Protein AF-A0A7X8QVP8-F1 (afdb_monomer_lite)

Structure (mmCIF, N/CA/C/O backbone):
data_AF-A0A7X8QVP8-F1
#
_entry.id   AF-A0A7X8QVP8-F1
#
loop_
_atom_site.group_PDB
_atom_site.id
_atom_site.type_symbol
_atom_site.label_atom_id
_atom_site.label_alt_id
_atom_site.label_comp_id
_atom_site.label_asym_id
_atom_site.label_entity_id
_atom_site.label_seq_id
_atom_site.pdbx_PDB_ins_code
_atom_site.Cartn_x
_atom_site.Cartn_y
_atom_site.Cartn_z
_atom_site.occupancy
_atom_site.B_iso_or_equiv
_atom_site.auth_seq_id
_atom_site.auth_comp_id
_atom_site.auth_asym_id
_atom_site.auth_atom_id
_atom_site.pdbx_PDB_model_num
ATOM 1 N N . MET A 1 1 ? 16.154 12.594 -20.409 1.00 43.22 1 MET A N 1
ATOM 2 C CA . MET A 1 1 ? 16.401 11.928 -19.114 1.00 43.22 1 MET A CA 1
ATOM 3 C C . MET A 1 1 ? 16.314 12.914 -17.964 1.00 43.22 1 MET A C 1
ATOM 5 O O . MET A 1 1 ? 15.344 12.802 -17.241 1.00 43.22 1 MET A O 1
ATOM 9 N N . ALA A 1 2 ? 17.183 13.930 -17.850 1.00 37.94 2 ALA A N 1
ATOM 10 C CA . ALA A 1 2 ? 17.080 14.938 -16.776 1.00 37.94 2 ALA A CA 1
ATOM 11 C C . ALA A 1 2 ? 15.699 15.628 -16.692 1.00 37.94 2 ALA A C 1
ATOM 13 O O . ALA A 1 2 ? 15.109 15.696 -15.626 1.00 37.94 2 ALA A O 1
ATOM 14 N N . LYS A 1 3 ? 15.130 16.010 -17.842 1.00 34.72 3 LYS A N 1
ATOM 15 C CA . LYS A 1 3 ? 13.800 16.638 -17.931 1.00 34.72 3 LYS A CA 1
ATOM 16 C C . LYS A 1 3 ? 12.626 15.723 -17.537 1.00 34.72 3 LYS A C 1
ATOM 18 O O . LYS A 1 3 ? 11.614 16.199 -17.057 1.00 34.72 3 LYS A O 1
ATOM 23 N N . VAL A 1 4 ? 12.787 14.410 -17.727 1.00 43.12 4 VAL A N 1
ATOM 24 C CA . VAL A 1 4 ? 11.786 13.396 -17.342 1.00 43.12 4 VAL A CA 1
ATOM 25 C C . VAL A 1 4 ? 11.868 13.133 -15.840 1.00 43.12 4 VAL A C 1
ATOM 27 O O . VAL A 1 4 ? 10.843 13.007 -15.193 1.00 43.12 4 VAL A O 1
ATOM 30 N N . LEU A 1 5 ? 13.078 13.103 -15.273 1.00 41.97 5 LEU A N 1
ATOM 31 C CA . LEU A 1 5 ? 13.276 13.020 -13.823 1.00 41.97 5 LEU A CA 1
ATOM 32 C C . LEU A 1 5 ? 12.736 14.276 -13.109 1.00 41.97 5 LEU A C 1
ATOM 34 O O . LEU A 1 5 ? 12.158 14.151 -12.036 1.00 41.97 5 LEU A O 1
ATOM 38 N N . GLU A 1 6 ? 12.838 15.462 -13.725 1.00 39.78 6 GLU A N 1
ATOM 39 C CA . GLU A 1 6 ? 12.154 16.686 -13.267 1.00 39.78 6 GLU A CA 1
ATOM 40 C C . GLU A 1 6 ? 10.623 16.598 -13.399 1.00 39.78 6 GLU A C 1
ATOM 42 O O . GLU A 1 6 ? 9.914 17.028 -12.496 1.00 39.78 6 GLU A O 1
ATOM 47 N N . GLU A 1 7 ? 10.082 16.019 -14.475 1.00 41.28 7 GLU A N 1
ATOM 48 C CA . GLU A 1 7 ? 8.630 15.819 -14.642 1.00 41.28 7 GLU A CA 1
ATOM 49 C C . GLU A 1 7 ? 8.061 14.766 -13.665 1.00 41.28 7 GLU A C 1
ATOM 51 O O . GLU A 1 7 ? 6.983 14.973 -13.109 1.00 41.28 7 GLU A O 1
ATOM 56 N N . MET A 1 8 ? 8.810 13.697 -13.369 1.00 42.06 8 MET A N 1
ATOM 57 C CA . MET A 1 8 ? 8.478 12.701 -12.337 1.00 42.06 8 MET A CA 1
ATOM 58 C C . MET A 1 8 ? 8.554 13.307 -10.927 1.00 42.06 8 MET A C 1
ATOM 60 O O . MET A 1 8 ? 7.662 13.084 -10.112 1.00 42.06 8 MET A O 1
ATOM 64 N N . SER A 1 9 ? 9.569 14.141 -10.661 1.00 38.88 9 SER A N 1
ATOM 65 C CA . SER A 1 9 ? 9.663 14.960 -9.445 1.00 38.88 9 SER A CA 1
ATOM 66 C C . SER A 1 9 ? 8.488 15.929 -9.323 1.00 38.88 9 SER A C 1
ATOM 68 O O . SER A 1 9 ? 7.993 16.151 -8.224 1.00 38.88 9 SER A O 1
ATOM 70 N N . ASN A 1 10 ? 8.014 16.506 -10.427 1.00 35.00 10 ASN A N 1
ATOM 71 C CA . ASN A 1 10 ? 6.897 17.441 -10.383 1.00 35.00 10 ASN A CA 1
ATOM 72 C C . ASN A 1 10 ? 5.578 16.748 -10.037 1.00 35.00 10 ASN A C 1
ATOM 74 O O . ASN A 1 10 ? 4.792 17.370 -9.346 1.00 35.00 10 ASN A O 1
ATOM 78 N N . TYR A 1 11 ? 5.357 15.477 -10.398 1.00 39.34 11 TYR A N 1
ATOM 79 C CA . TYR A 1 11 ? 4.169 14.727 -9.952 1.00 39.34 11 TYR A CA 1
ATOM 80 C C . TYR A 1 11 ? 4.248 14.296 -8.479 1.00 39.34 11 TYR A C 1
ATOM 82 O O . TYR A 1 11 ? 3.241 14.344 -7.777 1.00 39.34 11 TYR A O 1
ATOM 90 N N . ILE A 1 12 ? 5.457 13.969 -7.997 1.00 41.53 12 ILE A N 1
ATOM 91 C CA . ILE A 1 12 ? 5.750 13.749 -6.566 1.00 41.53 12 ILE A CA 1
ATOM 92 C C . ILE A 1 12 ? 5.420 15.007 -5.743 1.00 41.53 12 ILE A C 1
ATOM 94 O O . ILE A 1 12 ? 5.015 14.898 -4.589 1.00 41.53 12 ILE A O 1
ATOM 98 N N . TYR A 1 13 ? 5.532 16.198 -6.343 1.00 34.53 13 TYR A N 1
ATOM 99 C CA . TYR A 1 13 ? 5.224 17.468 -5.690 1.00 34.53 13 TYR A CA 1
ATOM 100 C C . TYR A 1 13 ? 3.833 18.038 -6.007 1.00 34.53 13 TYR A C 1
ATOM 102 O O . TYR A 1 13 ? 3.266 18.658 -5.127 1.00 34.53 13 TYR A O 1
ATOM 110 N N . THR A 1 14 ? 3.201 17.841 -7.168 1.00 30.70 14 THR A N 1
ATOM 111 C CA . THR A 1 14 ? 1.936 18.546 -7.485 1.00 30.70 14 THR A CA 1
ATOM 112 C C . THR A 1 14 ? 0.700 18.032 -6.746 1.00 30.70 14 THR A C 1
ATOM 114 O O . THR A 1 14 ? -0.240 18.807 -6.572 1.00 30.70 14 THR A O 1
ATOM 117 N N . GLU A 1 15 ? 0.689 16.792 -6.245 1.00 36.06 15 GLU A N 1
ATOM 118 C CA . GLU A 1 15 ? -0.340 16.365 -5.274 1.00 36.06 15 GLU A CA 1
ATOM 119 C C . GLU A 1 15 ? 0.001 16.774 -3.831 1.00 36.06 15 GLU A C 1
ATOM 121 O O . GLU A 1 15 ? -0.891 16.919 -2.999 1.00 36.06 15 GLU A O 1
ATOM 126 N N . VAL A 1 16 ? 1.275 17.055 -3.539 1.00 41.56 16 VAL A N 1
ATOM 127 C CA . VAL A 1 16 ? 1.751 17.469 -2.207 1.00 41.56 16 VAL A CA 1
ATOM 128 C C . VAL A 1 16 ? 1.741 19.003 -2.033 1.00 41.56 16 VAL A C 1
ATOM 130 O O . VAL A 1 16 ? 1.593 19.503 -0.916 1.00 41.56 16 VAL A O 1
ATOM 133 N N . ASP A 1 17 ? 1.832 19.764 -3.128 1.00 32.22 17 ASP A N 1
ATOM 134 C CA . ASP A 1 17 ? 2.046 21.220 -3.160 1.00 32.22 17 ASP A CA 1
ATOM 135 C C . ASP A 1 17 ? 0.767 22.024 -3.471 1.00 32.22 17 ASP A C 1
ATOM 137 O O . ASP A 1 17 ? 0.730 23.240 -3.303 1.00 32.22 17 ASP A O 1
ATOM 141 N N . ASN A 1 18 ? -0.354 21.355 -3.775 1.00 29.52 18 ASN A N 1
ATOM 142 C CA . ASN A 1 18 ? -1.688 21.952 -3.628 1.00 29.52 18 ASN A CA 1
ATOM 143 C C . ASN A 1 18 ? -2.217 21.736 -2.197 1.00 29.52 18 ASN A C 1
ATOM 145 O O . ASN A 1 18 ? -3.269 21.146 -1.970 1.00 29.52 18 ASN A O 1
ATOM 149 N N . GLY A 1 19 ? -1.461 22.253 -1.223 1.00 30.80 19 GLY A N 1
ATOM 150 C CA . GLY A 1 19 ? -1.895 22.437 0.161 1.00 30.80 19 GLY A CA 1
ATOM 151 C C . GLY A 1 19 ? -1.768 21.213 1.063 1.00 30.80 19 GLY A C 1
ATOM 152 O O . GLY A 1 19 ? -2.784 20.688 1.493 1.00 30.80 19 GLY A O 1
ATOM 153 N N . SER A 1 20 ? -0.540 20.807 1.409 1.00 35.88 20 SER A N 1
ATOM 154 C CA . SER A 1 20 ? -0.203 20.018 2.611 1.00 35.88 20 SER A CA 1
ATOM 155 C C . SER A 1 20 ? -1.259 18.988 3.051 1.00 35.88 20 SER A C 1
ATOM 157 O O . SER A 1 20 ? -1.664 18.975 4.220 1.00 35.88 20 SER A O 1
ATOM 159 N N . GLN A 1 21 ? -1.740 18.130 2.150 1.00 43.19 21 GLN A N 1
ATOM 160 C CA . GLN A 1 21 ? -2.554 16.996 2.572 1.00 43.19 21 GLN A CA 1
ATOM 161 C C . GLN A 1 21 ? -1.614 15.951 3.157 1.00 43.19 21 GLN A C 1
ATOM 163 O O . GLN A 1 21 ? -1.193 14.994 2.517 1.00 43.19 21 GLN A O 1
ATOM 168 N N . THR A 1 22 ? -1.231 16.177 4.410 1.00 62.03 22 THR A N 1
ATOM 169 C CA . THR A 1 22 ? -0.631 15.144 5.236 1.00 62.03 22 THR A CA 1
ATOM 170 C C . THR A 1 22 ? -1.616 13.984 5.296 1.00 62.03 22 THR A C 1
ATOM 172 O O . THR A 1 22 ? -2.757 14.146 5.739 1.00 62.03 22 THR A O 1
ATOM 175 N N . ILE A 1 23 ? -1.183 12.811 4.825 1.00 82.00 23 ILE A N 1
ATOM 176 C CA . ILE A 1 23 ? -1.966 11.579 4.942 1.00 82.00 23 ILE A CA 1
ATOM 177 C C . ILE A 1 23 ? -2.334 11.430 6.418 1.00 82.00 23 ILE A C 1
ATOM 179 O O . ILE A 1 23 ? -1.469 11.353 7.295 1.00 82.00 23 ILE A O 1
ATOM 183 N N . SER A 1 24 ? -3.631 11.476 6.708 1.00 87.12 24 SER A N 1
ATOM 184 C CA . SER A 1 24 ? -4.111 11.431 8.085 1.00 87.12 24 SER A CA 1
ATOM 185 C C . SER A 1 24 ? -3.920 10.030 8.652 1.00 87.12 24 SER A C 1
ATOM 187 O O . SER A 1 24 ? -4.159 9.034 7.971 1.00 87.12 24 SER A O 1
ATOM 189 N N . CYS A 1 25 ? -3.483 9.953 9.908 1.00 92.19 25 CYS A N 1
ATOM 190 C CA . CYS A 1 25 ? -3.327 8.691 10.615 1.00 92.19 25 CYS A CA 1
ATOM 191 C C . CYS A 1 25 ? -4.682 7.953 10.651 1.00 92.19 25 CYS A C 1
ATOM 193 O O . CYS A 1 25 ? -5.664 8.550 11.111 1.00 92.19 25 CYS A O 1
ATOM 195 N N . PRO A 1 26 ? -4.757 6.691 10.183 1.00 94.81 26 PRO A N 1
ATOM 196 C CA . PRO A 1 26 ? -5.995 5.923 10.149 1.00 94.81 26 PRO A CA 1
ATOM 197 C C . PRO A 1 26 ? -6.697 5.860 11.503 1.00 94.81 26 PRO A C 1
ATOM 199 O O . PRO A 1 26 ? -6.082 5.567 12.531 1.00 94.81 26 PRO A O 1
ATOM 202 N N . ARG A 1 27 ? -8.008 6.099 11.497 1.00 95.12 27 ARG A N 1
ATOM 203 C CA . ARG A 1 27 ? -8.870 6.011 12.683 1.00 95.12 27 ARG A CA 1
ATOM 204 C C . ARG A 1 27 ? -9.870 4.867 12.607 1.00 95.12 27 ARG A C 1
ATOM 206 O O . ARG A 1 27 ? -10.343 4.410 13.646 1.00 95.12 27 ARG A O 1
ATOM 213 N N . TYR A 1 28 ? -10.149 4.404 11.393 1.00 93.50 28 TYR A N 1
ATOM 214 C CA . TYR A 1 28 ? -10.989 3.255 11.078 1.00 93.50 28 TYR A CA 1
ATOM 215 C C . TYR A 1 28 ? -10.239 2.285 10.162 1.00 93.50 28 TYR A C 1
ATOM 217 O O . TYR A 1 28 ? -9.290 2.660 9.474 1.00 93.50 28 TYR A O 1
ATOM 225 N N . MET A 1 29 ? -10.717 1.045 10.074 1.00 95.00 29 MET A N 1
ATOM 226 C CA . MET A 1 29 ? -10.226 0.089 9.075 1.00 95.00 29 MET A CA 1
ATOM 227 C C . MET A 1 29 ? -10.441 0.587 7.637 1.00 95.00 29 MET A C 1
ATOM 229 O O . MET A 1 29 ? -9.589 0.358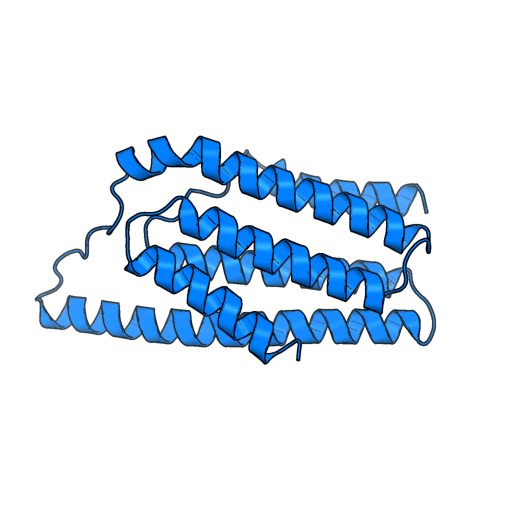 6.784 1.00 95.00 29 MET A O 1
ATOM 233 N N . ASN A 1 30 ? -11.527 1.314 7.361 1.00 93.75 30 ASN A N 1
ATOM 234 C CA . ASN A 1 30 ? -11.768 1.889 6.036 1.00 93.75 30 ASN A CA 1
ATOM 235 C C . ASN A 1 30 ? -10.695 2.915 5.640 1.00 93.75 30 ASN A C 1
ATOM 237 O O . ASN A 1 30 ? -10.300 2.931 4.480 1.00 93.75 30 ASN A O 1
ATOM 241 N N . ASP A 1 31 ? -10.161 3.699 6.586 1.00 94.38 31 ASP A N 1
ATOM 242 C CA . ASP A 1 31 ? -9.048 4.622 6.309 1.00 94.38 31 ASP A CA 1
ATOM 243 C C . ASP A 1 31 ? -7.788 3.855 5.885 1.00 94.38 31 ASP A C 1
ATOM 245 O O . ASP A 1 31 ? -7.058 4.289 4.996 1.00 94.38 31 ASP A O 1
ATOM 249 N N . VAL A 1 32 ? -7.550 2.681 6.486 1.00 97.12 32 VAL A N 1
ATOM 250 C CA . VAL A 1 32 ? -6.453 1.786 6.087 1.00 97.12 32 VAL A CA 1
ATOM 251 C C . VAL A 1 32 ? -6.659 1.292 4.657 1.00 97.12 32 VAL A C 1
ATOM 253 O O . VAL A 1 32 ? -5.713 1.273 3.874 1.00 97.12 32 VAL A O 1
ATOM 256 N N . TYR A 1 33 ? -7.884 0.919 4.284 1.00 97.19 33 TYR A N 1
ATOM 257 C CA . TYR A 1 33 ? -8.179 0.497 2.914 1.00 97.19 33 TYR A CA 1
ATOM 258 C C . TYR A 1 33 ? -8.040 1.629 1.902 1.00 97.19 33 TYR A C 1
ATOM 260 O O . TYR A 1 33 ? -7.482 1.389 0.835 1.00 97.19 33 TYR A O 1
ATOM 268 N N . THR A 1 34 ? -8.477 2.843 2.238 1.00 94.31 34 THR A N 1
ATOM 269 C CA . THR A 1 34 ? -8.266 4.032 1.402 1.00 94.31 34 THR A CA 1
ATOM 270 C C . THR A 1 34 ? -6.775 4.277 1.181 1.00 94.31 34 THR A C 1
ATOM 272 O O . THR A 1 34 ? -6.341 4.317 0.037 1.00 94.31 34 THR A O 1
ATOM 275 N N . LEU A 1 35 ? -5.965 4.263 2.248 1.00 95.06 35 LEU A N 1
ATOM 276 C CA . LEU A 1 35 ? -4.502 4.336 2.141 1.00 95.06 35 LEU A CA 1
ATOM 277 C C . LEU A 1 35 ? -3.931 3.242 1.222 1.00 95.06 35 LEU A C 1
ATOM 279 O O . LEU A 1 35 ? -3.026 3.491 0.428 1.00 95.06 35 LEU A O 1
ATOM 283 N N . GLY A 1 36 ? -4.442 2.014 1.334 1.00 95.75 36 GLY A N 1
ATOM 284 C CA . GLY A 1 36 ? -4.040 0.900 0.480 1.00 95.75 36 GLY A CA 1
ATOM 285 C C . GLY A 1 36 ? -4.351 1.136 -1.000 1.00 95.75 36 GLY A C 1
ATOM 286 O O . GLY A 1 36 ? -3.482 0.889 -1.839 1.00 95.75 36 GLY A O 1
ATOM 287 N N . ILE A 1 37 ? -5.559 1.621 -1.304 1.00 94.75 37 ILE A N 1
ATOM 288 C CA . ILE A 1 37 ? -6.041 1.951 -2.656 1.00 94.75 37 ILE A CA 1
ATOM 289 C C . ILE A 1 37 ? -5.197 3.065 -3.271 1.00 94.75 37 ILE A C 1
ATOM 291 O O . ILE A 1 37 ? -4.677 2.877 -4.372 1.00 94.75 37 ILE A O 1
ATOM 295 N N . ASP A 1 38 ? -5.021 4.172 -2.550 1.00 92.69 38 ASP A N 1
ATOM 296 C CA . ASP A 1 38 ? -4.254 5.334 -3.008 1.00 92.69 38 ASP A CA 1
ATOM 297 C C . ASP A 1 38 ? -2.809 4.930 -3.315 1.00 92.69 38 ASP A C 1
ATOM 299 O O . ASP A 1 38 ? -2.248 5.289 -4.350 1.00 92.69 38 ASP A O 1
ATOM 303 N N . LEU A 1 39 ? -2.228 4.078 -2.465 1.00 94.06 39 LEU A N 1
ATOM 304 C CA . LEU A 1 39 ? -0.882 3.575 -2.689 1.00 94.06 39 LEU A CA 1
ATOM 305 C C . LEU A 1 39 ? -0.778 2.677 -3.931 1.00 94.06 39 LEU A C 1
ATOM 307 O O . LEU A 1 39 ? 0.195 2.792 -4.674 1.00 94.06 39 LEU A O 1
ATOM 311 N N . GLN A 1 40 ? -1.749 1.789 -4.179 1.00 94.75 40 GLN A N 1
ATOM 312 C CA . GLN A 1 40 ? -1.711 0.946 -5.383 1.00 94.75 40 GLN A CA 1
ATOM 313 C C . GLN A 1 40 ? -1.848 1.792 -6.651 1.00 94.75 40 GLN A C 1
ATOM 315 O O . GLN A 1 40 ? -1.176 1.520 -7.643 1.00 94.75 40 GLN A O 1
ATOM 320 N N . TYR A 1 41 ? -2.694 2.826 -6.613 1.00 92.00 41 TYR A N 1
ATOM 321 C CA . TYR A 1 41 ? -2.798 3.799 -7.698 1.00 92.00 41 TYR A CA 1
ATOM 322 C C . TYR A 1 41 ? -1.451 4.454 -7.982 1.00 92.00 41 TYR A C 1
ATOM 324 O O . TYR A 1 41 ? -0.967 4.397 -9.109 1.00 92.00 41 TYR A O 1
ATOM 332 N N . TYR A 1 42 ? -0.814 4.990 -6.944 1.00 90.94 42 TYR A N 1
ATOM 333 C CA . TYR A 1 42 ? 0.466 5.673 -7.061 1.00 90.94 42 TYR A CA 1
ATOM 334 C C . TYR A 1 42 ? 1.579 4.770 -7.622 1.00 90.94 42 TYR A C 1
ATOM 336 O O . TYR A 1 42 ? 2.292 5.155 -8.551 1.00 90.94 42 TYR A O 1
ATOM 344 N N . ILE A 1 43 ? 1.707 3.535 -7.123 1.00 94.62 43 ILE A N 1
ATOM 345 C CA . ILE A 1 43 ? 2.681 2.563 -7.649 1.00 94.62 43 ILE A CA 1
ATOM 346 C C . ILE A 1 43 ? 2.338 2.177 -9.101 1.00 94.62 43 ILE A C 1
ATOM 348 O O . ILE A 1 43 ? 3.233 2.045 -9.941 1.00 94.62 43 ILE A O 1
ATOM 352 N N . GLY A 1 44 ? 1.053 2.007 -9.417 1.00 94.69 44 GLY A N 1
ATOM 353 C CA . GLY A 1 44 ? 0.581 1.734 -10.773 1.00 94.69 44 GLY A CA 1
ATOM 354 C C . GLY A 1 44 ? 0.976 2.835 -11.758 1.00 94.69 44 GLY A C 1
ATOM 355 O O . GLY A 1 44 ? 1.532 2.537 -12.818 1.00 94.69 44 GLY A O 1
ATOM 356 N N . ASP A 1 45 ? 0.770 4.096 -11.384 1.00 92.69 45 ASP A N 1
ATOM 357 C CA . ASP A 1 45 ? 1.128 5.265 -12.192 1.00 92.69 45 ASP A CA 1
ATOM 358 C C . ASP A 1 45 ? 2.635 5.364 -12.413 1.00 92.69 45 ASP A C 1
ATOM 360 O O . ASP A 1 45 ? 3.085 5.576 -13.541 1.00 92.69 45 ASP A O 1
ATOM 364 N N . ILE A 1 46 ? 3.431 5.106 -11.376 1.00 92.00 46 ILE A N 1
ATOM 365 C CA . ILE A 1 46 ? 4.887 4.983 -11.487 1.00 92.00 46 ILE A CA 1
ATOM 366 C C . ILE A 1 46 ? 5.268 3.950 -12.556 1.00 92.00 46 ILE A C 1
ATOM 368 O O . ILE A 1 46 ? 6.105 4.220 -13.421 1.00 92.00 46 ILE A O 1
ATOM 372 N N . TYR A 1 47 ? 4.665 2.759 -12.532 1.00 96.31 47 TYR A N 1
ATOM 373 C CA . TYR A 1 47 ? 4.959 1.737 -13.536 1.00 96.31 47 TYR A CA 1
ATOM 374 C C . TYR A 1 47 ? 4.534 2.173 -14.940 1.00 96.31 47 TYR A C 1
ATOM 376 O O . TYR A 1 47 ? 5.256 1.910 -15.903 1.00 96.31 47 TYR A O 1
ATOM 384 N N . LEU A 1 48 ? 3.411 2.875 -15.088 1.00 94.75 48 LEU A N 1
ATOM 385 C CA . LEU A 1 48 ? 3.001 3.426 -16.379 1.00 94.75 48 LEU A CA 1
ATOM 386 C C . LEU A 1 48 ? 3.998 4.469 -16.897 1.00 94.75 48 LEU A C 1
ATOM 388 O O . LEU A 1 48 ? 4.405 4.372 -18.055 1.00 94.75 48 LEU A O 1
ATOM 392 N N . GLN A 1 49 ? 4.479 5.376 -16.047 1.00 91.31 49 GLN A N 1
ATOM 393 C CA . GLN A 1 49 ? 5.512 6.357 -16.404 1.00 91.31 49 GLN A CA 1
ATOM 394 C C . GLN A 1 49 ? 6.814 5.670 -16.843 1.00 91.31 49 GLN A C 1
ATOM 396 O O . GLN A 1 49 ? 7.380 5.983 -17.894 1.00 91.31 49 GLN A O 1
ATOM 401 N N . MET A 1 50 ? 7.256 4.648 -16.106 1.00 92.25 50 MET A N 1
ATOM 402 C CA . MET A 1 50 ? 8.419 3.839 -16.488 1.00 92.25 50 MET A CA 1
ATOM 403 C C . MET A 1 50 ? 8.206 3.128 -17.833 1.00 92.25 50 MET A C 1
ATOM 405 O O . MET A 1 50 ? 9.134 3.012 -18.641 1.00 92.25 50 MET A O 1
ATOM 409 N N . ALA A 1 51 ? 6.981 2.688 -18.127 1.00 94.38 51 ALA A N 1
ATOM 410 C CA . ALA A 1 51 ? 6.627 2.097 -19.412 1.00 94.38 51 ALA A CA 1
ATOM 411 C C . ALA A 1 51 ? 6.657 3.111 -20.569 1.00 94.38 51 ALA A C 1
ATOM 413 O O . ALA A 1 51 ? 6.950 2.724 -21.703 1.00 94.38 51 ALA A O 1
ATOM 414 N N . GLU A 1 52 ? 6.341 4.383 -20.329 1.00 93.25 52 GLU A N 1
ATOM 415 C CA . GLU A 1 52 ? 6.361 5.433 -21.356 1.00 93.25 52 GLU A CA 1
ATOM 416 C C . GLU A 1 52 ? 7.773 5.732 -21.854 1.00 93.25 52 GLU A C 1
ATOM 418 O O . GLU A 1 52 ? 7.977 5.908 -23.058 1.00 93.25 52 GLU A O 1
ATOM 423 N N . ILE A 1 53 ? 8.755 5.709 -20.953 1.00 90.56 53 ILE A N 1
ATOM 424 C CA . ILE A 1 53 ? 10.161 5.965 -21.293 1.00 90.56 53 ILE A CA 1
ATOM 425 C C . ILE A 1 53 ? 10.928 4.721 -21.749 1.00 90.56 53 ILE A C 1
ATOM 427 O O . ILE A 1 53 ? 12.006 4.829 -22.338 1.00 90.56 53 ILE A O 1
ATOM 431 N N . SER A 1 54 ? 10.364 3.537 -21.518 1.00 91.31 54 SER A N 1
ATOM 432 C CA . SER A 1 54 ? 10.961 2.256 -21.893 1.00 91.31 54 SER A CA 1
ATOM 433 C C . SER A 1 54 ? 10.612 1.831 -23.323 1.00 91.31 54 SER A C 1
ATOM 435 O O . SER A 1 54 ? 9.650 2.295 -23.937 1.00 91.31 54 SER A O 1
ATOM 437 N N . ARG A 1 55 ? 11.381 0.886 -23.881 1.00 90.81 55 ARG A N 1
ATOM 438 C CA . ARG A 1 55 ? 11.156 0.324 -25.227 1.00 90.81 55 ARG A CA 1
ATOM 439 C C . ARG A 1 55 ? 11.039 -1.198 -25.192 1.00 90.81 55 ARG A C 1
ATOM 441 O O . ARG A 1 55 ? 11.548 -1.844 -24.282 1.00 90.81 55 ARG A O 1
ATOM 448 N N . GLY A 1 56 ? 10.382 -1.755 -26.211 1.00 93.38 56 GLY A N 1
ATOM 449 C CA . GLY A 1 56 ? 10.294 -3.202 -26.430 1.00 93.38 56 GLY A CA 1
ATOM 450 C C . GLY A 1 56 ? 9.689 -3.962 -25.249 1.00 93.38 56 GLY A C 1
ATOM 451 O O . GLY A 1 56 ? 8.655 -3.567 -24.703 1.00 93.38 56 GLY A O 1
ATOM 452 N N . ASP A 1 57 ? 10.348 -5.047 -24.853 1.00 93.69 57 ASP A N 1
ATOM 453 C CA . ASP A 1 57 ? 9.858 -5.954 -23.813 1.00 93.69 57 ASP A CA 1
ATOM 454 C C . ASP A 1 57 ? 9.801 -5.298 -22.430 1.00 93.69 57 ASP A C 1
ATOM 456 O O . ASP A 1 57 ? 8.832 -5.508 -21.704 1.00 93.69 57 ASP A O 1
ATOM 460 N N . ILE A 1 58 ? 10.754 -4.417 -22.104 1.00 94.19 58 ILE A N 1
ATOM 461 C CA . ILE A 1 58 ? 10.798 -3.679 -20.828 1.00 94.19 58 ILE A CA 1
ATOM 462 C C . ILE A 1 58 ? 9.527 -2.838 -20.645 1.00 94.19 58 ILE A C 1
ATOM 464 O O . ILE A 1 58 ? 8.897 -2.860 -19.589 1.00 94.19 58 ILE A O 1
ATOM 468 N N . ARG A 1 59 ? 9.076 -2.154 -21.707 1.00 95.31 59 ARG A N 1
ATOM 469 C CA . ARG A 1 59 ? 7.808 -1.405 -21.692 1.00 95.31 59 ARG A CA 1
ATOM 470 C C . ARG A 1 59 ? 6.616 -2.308 -21.384 1.00 95.31 59 ARG A C 1
ATOM 472 O O . ARG A 1 59 ? 5.720 -1.922 -20.637 1.00 95.31 59 ARG A O 1
ATOM 479 N N . SER A 1 60 ? 6.590 -3.500 -21.972 1.00 96.31 60 SER A N 1
ATOM 480 C CA . SER A 1 60 ? 5.511 -4.465 -21.748 1.00 96.31 60 SER A CA 1
ATOM 481 C C . SER A 1 60 ? 5.535 -5.036 -20.329 1.00 96.31 60 SER A C 1
ATOM 483 O O . SER A 1 60 ? 4.471 -5.277 -19.763 1.00 96.31 60 SER A O 1
ATOM 485 N N . GLN A 1 61 ? 6.716 -5.221 -19.733 1.00 96.69 61 GLN A N 1
ATOM 486 C CA . GLN A 1 61 ? 6.856 -5.652 -18.340 1.00 96.69 61 GLN A CA 1
ATOM 487 C C . GLN A 1 61 ? 6.283 -4.619 -17.367 1.00 96.69 61 GLN A C 1
ATOM 489 O O . GLN A 1 61 ? 5.439 -4.974 -16.548 1.00 96.69 61 GLN A O 1
ATOM 494 N N . TYR A 1 62 ? 6.647 -3.342 -17.510 1.00 97.38 62 TYR A N 1
ATOM 495 C CA . TYR A 1 62 ? 6.106 -2.284 -16.654 1.00 97.38 62 TYR A CA 1
ATOM 496 C C . TYR A 1 62 ? 4.582 -2.149 -16.769 1.00 97.38 62 TYR A C 1
ATOM 498 O O . TYR A 1 62 ? 3.896 -2.025 -15.760 1.00 97.38 62 TYR A O 1
ATOM 506 N N . LYS A 1 63 ? 4.013 -2.288 -17.974 1.00 97.12 63 LYS A N 1
ATOM 507 C CA . LYS A 1 63 ? 2.548 -2.327 -18.133 1.00 97.12 63 LYS A CA 1
ATOM 508 C C . LYS A 1 63 ? 1.898 -3.490 -17.380 1.00 97.12 63 LYS A C 1
ATOM 510 O O . LYS A 1 63 ? 0.843 -3.305 -16.788 1.00 97.12 63 LYS A O 1
ATOM 515 N N . LYS A 1 64 ? 2.509 -4.680 -17.386 1.00 96.75 64 LYS A N 1
ATOM 516 C CA . LYS A 1 64 ? 2.005 -5.833 -16.615 1.00 96.75 64 LYS A CA 1
ATOM 517 C C . LYS A 1 64 ? 2.081 -5.588 -15.106 1.00 96.75 64 LYS A C 1
ATOM 519 O O . LYS A 1 64 ? 1.170 -5.985 -14.386 1.00 96.75 64 LYS A O 1
ATOM 524 N N . MET A 1 65 ? 3.133 -4.916 -14.641 1.00 96.81 65 MET A N 1
ATOM 525 C CA . MET A 1 65 ? 3.265 -4.515 -13.237 1.00 96.81 65 MET A CA 1
ATOM 526 C C . MET A 1 65 ? 2.164 -3.522 -12.845 1.00 96.81 65 MET A C 1
ATOM 528 O O . MET A 1 65 ? 1.500 -3.737 -11.838 1.00 96.81 65 MET A O 1
ATOM 532 N N . ALA A 1 66 ? 1.879 -2.519 -13.683 1.00 96.75 66 ALA A N 1
ATOM 533 C CA . ALA A 1 66 ? 0.769 -1.587 -13.462 1.00 96.75 66 ALA A CA 1
ATOM 534 C C . ALA A 1 66 ? -0.596 -2.298 -13.382 1.00 96.75 66 ALA A C 1
ATOM 536 O O . ALA A 1 66 ? -1.396 -2.011 -12.496 1.00 96.75 66 ALA A O 1
ATOM 537 N N . VAL A 1 67 ? -0.850 -3.275 -14.263 1.00 97.00 67 VAL A N 1
ATOM 538 C CA . VAL A 1 67 ? -2.071 -4.101 -14.204 1.00 97.00 67 VAL A CA 1
ATOM 539 C C . VAL A 1 67 ? -2.144 -4.899 -12.899 1.00 97.00 67 VAL A C 1
ATOM 541 O O . VAL A 1 67 ? -3.210 -4.987 -12.303 1.00 97.00 67 VAL A O 1
ATOM 544 N N . SER A 1 68 ? -1.019 -5.426 -12.411 1.00 96.81 68 SER A N 1
ATOM 545 C CA . SER A 1 68 ? -0.987 -6.161 -11.138 1.00 96.81 68 SER A CA 1
ATOM 546 C C . SER A 1 68 ? -1.345 -5.265 -9.944 1.00 96.81 68 SER A C 1
ATOM 548 O O . SER A 1 68 ? -2.043 -5.706 -9.035 1.00 96.81 68 SER A O 1
ATOM 550 N N . GLU A 1 69 ? -0.914 -4.000 -9.942 1.00 97.00 69 GLU A N 1
ATOM 551 C CA . GLU A 1 69 ? -1.318 -3.024 -8.915 1.00 97.00 69 GLU A CA 1
ATOM 552 C C . GLU A 1 69 ? -2.819 -2.692 -9.003 1.00 97.00 69 GLU A C 1
ATOM 554 O O . GLU A 1 69 ? -3.491 -2.607 -7.973 1.00 97.00 69 GLU A O 1
ATOM 559 N N . LEU A 1 70 ? -3.387 -2.612 -10.215 1.00 96.06 70 LEU A N 1
ATOM 560 C CA . LEU A 1 70 ? -4.835 -2.460 -10.406 1.00 96.06 70 LEU A CA 1
ATOM 561 C C . LEU A 1 70 ? -5.619 -3.663 -9.853 1.00 96.06 70 LEU A C 1
ATOM 563 O O . LEU A 1 70 ? -6.623 -3.477 -9.169 1.00 96.06 70 LEU A O 1
ATOM 567 N N . GLU A 1 71 ? -5.147 -4.891 -10.073 1.00 97.50 71 GLU A N 1
ATOM 568 C CA . GLU A 1 71 ? -5.770 -6.096 -9.504 1.00 97.50 71 GLU A CA 1
ATOM 569 C C . GLU A 1 71 ? -5.735 -6.1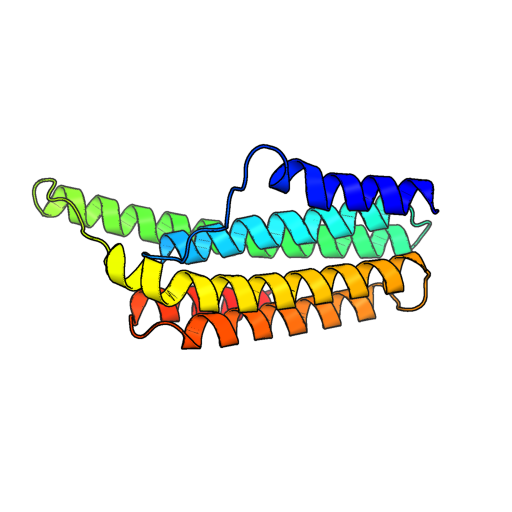00 -7.965 1.00 97.50 71 GLU A C 1
ATOM 571 O O . GLU A 1 71 ? -6.699 -6.514 -7.313 1.00 97.50 71 GLU A O 1
ATOM 576 N N . ILE A 1 72 ? -4.634 -5.637 -7.359 1.00 97.56 72 ILE A N 1
ATOM 577 C CA . ILE A 1 72 ? -4.536 -5.484 -5.899 1.00 97.56 72 ILE A CA 1
ATOM 578 C C . ILE A 1 72 ? -5.554 -4.446 -5.422 1.00 97.56 72 ILE A C 1
ATOM 580 O O . ILE A 1 72 ? -6.313 -4.724 -4.490 1.00 97.56 72 ILE A O 1
ATOM 584 N N . LYS A 1 73 ? -5.620 -3.286 -6.084 1.00 97.00 73 LYS A N 1
ATOM 585 C CA . LYS A 1 73 ? -6.592 -2.232 -5.785 1.00 97.00 73 LYS A CA 1
ATOM 586 C C . LYS A 1 73 ? -8.026 -2.761 -5.814 1.00 97.00 73 LYS A C 1
ATOM 588 O O . LYS A 1 73 ? -8.755 -2.567 -4.845 1.00 97.00 73 LYS A O 1
ATOM 593 N N . GLU A 1 74 ? -8.430 -3.448 -6.880 1.00 97.44 74 GLU A N 1
ATOM 594 C CA . GLU A 1 74 ? -9.793 -3.980 -7.025 1.00 97.44 74 GLU A CA 1
ATOM 595 C C . GLU A 1 74 ? -10.157 -4.949 -5.890 1.00 97.44 74 GLU A C 1
ATOM 597 O O . GLU A 1 74 ? -11.280 -4.940 -5.373 1.00 97.44 74 GLU A O 1
ATOM 602 N N . LYS A 1 75 ? -9.198 -5.769 -5.443 1.00 98.06 75 LYS A N 1
ATOM 603 C CA . LYS A 1 75 ? -9.388 -6.643 -4.278 1.00 98.06 75 LYS A CA 1
ATOM 604 C C . LYS A 1 75 ? -9.572 -5.845 -2.984 1.00 98.06 75 LYS A C 1
ATOM 606 O O . LYS A 1 75 ? -10.418 -6.232 -2.176 1.00 98.06 75 LYS A O 1
ATOM 611 N N . ILE A 1 76 ? -8.829 -4.752 -2.789 1.00 97.69 76 ILE A N 1
ATOM 612 C CA . ILE A 1 76 ? -8.980 -3.867 -1.620 1.00 97.69 76 ILE A CA 1
ATOM 613 C C . ILE A 1 76 ? -10.344 -3.165 -1.655 1.00 97.69 76 ILE A C 1
ATOM 615 O O . ILE A 1 76 ? -11.073 -3.178 -0.666 1.00 97.69 76 ILE A O 1
ATOM 619 N N . GLU A 1 77 ? -10.748 -2.616 -2.801 1.00 96.81 77 GLU A N 1
ATOM 620 C CA . GLU A 1 77 ? -12.059 -1.978 -2.970 1.00 96.81 77 GLU A CA 1
ATOM 621 C C . GLU A 1 77 ? -13.203 -2.940 -2.668 1.00 96.81 77 GLU A C 1
ATOM 623 O O . GLU A 1 77 ? -14.167 -2.577 -1.995 1.00 96.81 77 GLU A O 1
ATOM 628 N N . LYS A 1 78 ? -13.090 -4.197 -3.109 1.00 96.75 78 LYS A N 1
ATOM 629 C CA . LYS A 1 78 ? -14.099 -5.218 -2.832 1.00 96.75 78 LYS A CA 1
ATOM 630 C C . LYS A 1 78 ? -14.288 -5.453 -1.331 1.00 96.75 78 LYS A C 1
ATOM 632 O O . LYS A 1 78 ? -15.432 -5.522 -0.882 1.00 96.75 78 LYS A O 1
ATOM 637 N N . ILE A 1 79 ? -13.204 -5.569 -0.558 1.00 96.12 79 ILE A N 1
ATOM 638 C CA . ILE A 1 79 ? -13.311 -5.756 0.900 1.00 96.12 79 ILE A CA 1
ATOM 639 C C . ILE A 1 79 ? -13.770 -4.477 1.611 1.00 96.12 79 ILE A C 1
ATOM 641 O O . ILE A 1 79 ? -14.558 -4.561 2.551 1.00 96.12 79 ILE A O 1
ATOM 645 N N . ASN A 1 80 ? -13.358 -3.301 1.130 1.00 94.88 80 ASN A N 1
ATOM 646 C CA . ASN A 1 80 ? -13.779 -2.013 1.678 1.00 94.88 80 ASN A CA 1
ATOM 647 C C . ASN A 1 80 ? -15.290 -1.799 1.490 1.00 94.88 80 ASN A C 1
ATOM 649 O O . ASN A 1 80 ? -16.002 -1.462 2.434 1.00 94.88 80 ASN A O 1
ATOM 653 N N . ASN A 1 81 ? -15.804 -2.099 0.294 1.00 94.44 81 ASN A N 1
ATOM 654 C CA . ASN A 1 81 ? -17.229 -2.020 -0.022 1.00 94.44 81 ASN A CA 1
ATOM 655 C C . ASN A 1 81 ? -18.056 -3.033 0.780 1.00 94.44 81 ASN A C 1
ATOM 657 O O . ASN A 1 81 ? -19.135 -2.699 1.266 1.00 94.44 81 ASN A O 1
ATOM 661 N N . ALA A 1 82 ? -17.556 -4.261 0.955 1.00 93.75 82 ALA A N 1
ATOM 662 C CA . ALA A 1 82 ? -18.212 -5.251 1.807 1.00 93.75 82 ALA A CA 1
ATOM 663 C C . ALA A 1 82 ? -18.328 -4.746 3.255 1.00 93.75 82 ALA A C 1
ATOM 665 O O . ALA A 1 82 ? -19.415 -4.780 3.830 1.00 93.75 82 ALA A O 1
ATOM 666 N N . ARG A 1 83 ? -17.243 -4.187 3.802 1.00 91.00 83 ARG A N 1
ATOM 667 C CA . ARG A 1 83 ? -17.229 -3.604 5.147 1.00 91.00 83 ARG A CA 1
ATOM 668 C C . ARG A 1 83 ? -18.177 -2.414 5.278 1.00 91.00 83 ARG A C 1
ATOM 670 O O . ARG A 1 83 ? -18.913 -2.324 6.256 1.00 91.00 83 ARG A O 1
ATOM 677 N N . LEU A 1 84 ? -18.203 -1.521 4.292 1.00 90.75 84 LEU A N 1
ATOM 678 C CA . LEU A 1 84 ? -19.132 -0.391 4.280 1.00 90.75 84 LEU A CA 1
ATOM 679 C C . LEU A 1 84 ? -20.591 -0.865 4.337 1.00 90.75 84 LEU A C 1
ATOM 681 O O . LEU A 1 84 ? -21.383 -0.324 5.105 1.00 90.75 84 LEU A O 1
ATOM 685 N N . ASN A 1 85 ? -20.938 -1.910 3.584 1.00 92.12 85 ASN A N 1
ATOM 686 C CA . ASN A 1 85 ? -22.282 -2.487 3.611 1.00 92.12 85 ASN A CA 1
ATOM 687 C C . ASN A 1 85 ? -22.639 -3.088 4.983 1.00 92.12 85 ASN A C 1
ATOM 689 O O . ASN A 1 85 ? -23.782 -2.957 5.429 1.00 92.12 85 ASN A O 1
ATOM 693 N N . GLU A 1 86 ? -21.681 -3.705 5.682 1.00 90.56 86 GLU A N 1
ATOM 694 C CA . GLU A 1 86 ? -21.874 -4.169 7.063 1.00 90.56 86 GLU A CA 1
ATOM 695 C C . GLU A 1 86 ? -22.154 -3.001 8.014 1.00 90.56 86 GLU A C 1
ATOM 697 O O . GLU A 1 86 ? -23.114 -3.055 8.785 1.00 90.56 86 GLU A O 1
ATOM 702 N N . LEU A 1 87 ? -21.359 -1.930 7.934 1.00 90.12 87 LEU A N 1
ATOM 703 C CA . LEU A 1 87 ? -21.523 -0.738 8.771 1.00 90.12 87 LEU A CA 1
ATOM 704 C C . LEU A 1 87 ? -22.867 -0.046 8.513 1.00 90.12 87 LEU A C 1
ATOM 706 O O . LEU A 1 87 ? -23.559 0.319 9.460 1.00 90.12 87 LEU A O 1
ATOM 710 N N . LEU A 1 88 ? -23.287 0.068 7.250 1.00 91.25 88 LEU A N 1
ATOM 711 C CA . LEU A 1 88 ? -24.607 0.596 6.892 1.00 91.25 88 LEU A CA 1
ATOM 712 C C . LEU A 1 88 ? -25.734 -0.269 7.464 1.00 91.25 88 LEU A C 1
ATOM 714 O O . LEU A 1 88 ? -26.696 0.252 8.022 1.00 91.25 88 LEU A O 1
ATOM 718 N N . THR A 1 89 ? -25.602 -1.593 7.378 1.00 91.00 89 THR A N 1
ATOM 719 C CA . THR A 1 89 ? -26.584 -2.523 7.953 1.00 91.00 89 THR A CA 1
ATOM 720 C C . THR A 1 89 ? -26.697 -2.339 9.467 1.00 91.00 89 THR A C 1
ATOM 722 O O . THR A 1 89 ? -27.803 -2.253 9.998 1.00 91.00 89 THR A O 1
ATOM 725 N N . GLN A 1 90 ? -25.568 -2.218 10.171 1.00 89.50 90 GLN A N 1
ATOM 726 C CA . GLN A 1 90 ? -25.548 -1.944 11.611 1.00 89.50 90 GLN A CA 1
ATOM 727 C C . GLN A 1 90 ? -26.184 -0.593 11.947 1.00 89.50 90 GLN A C 1
ATOM 729 O O . GLN A 1 90 ? -26.992 -0.515 12.871 1.00 89.50 90 GLN A O 1
ATOM 734 N N . PHE A 1 91 ? -25.867 0.450 11.177 1.00 91.94 91 PHE A N 1
ATOM 735 C CA . PHE A 1 91 ? -26.434 1.784 11.344 1.00 91.94 91 PHE A CA 1
ATOM 736 C C . PHE A 1 91 ? -27.965 1.750 11.276 1.00 91.94 91 PHE A C 1
ATOM 738 O O . PHE A 1 91 ? -28.633 2.211 12.201 1.00 91.94 91 PHE A O 1
ATOM 745 N N . TYR A 1 92 ? -28.537 1.140 10.234 1.00 92.06 92 TYR A N 1
ATOM 746 C CA . TYR A 1 92 ? -29.992 1.052 10.085 1.00 92.06 92 TYR A CA 1
ATOM 747 C C . TYR A 1 92 ? -30.651 0.160 11.143 1.00 92.06 92 TYR A C 1
ATOM 749 O O . TYR A 1 92 ? -31.693 0.533 11.682 1.00 92.06 92 TYR A O 1
ATOM 757 N N . ASN A 1 93 ? -30.034 -0.970 11.501 1.00 93.06 93 ASN A N 1
ATOM 758 C CA . ASN A 1 93 ? -30.573 -1.879 12.518 1.00 93.06 93 ASN A CA 1
ATOM 759 C C . ASN A 1 93 ? -30.593 -1.264 13.926 1.00 93.06 93 ASN A C 1
ATOM 761 O O . ASN A 1 93 ? -31.437 -1.636 14.738 1.00 93.06 93 ASN A O 1
ATOM 765 N N . ASN A 1 94 ? -29.710 -0.301 14.201 1.00 90.38 94 ASN A N 1
ATOM 766 C CA . ASN A 1 94 ? -29.618 0.396 15.486 1.00 90.38 94 ASN A CA 1
ATOM 767 C C . ASN A 1 94 ? -30.291 1.781 15.470 1.00 90.38 94 ASN A C 1
ATOM 769 O O . ASN A 1 94 ? -29.973 2.638 16.293 1.00 90.38 94 ASN A O 1
ATOM 773 N N . GLY A 1 95 ? -31.214 2.028 14.535 1.00 90.44 95 GLY A N 1
ATOM 774 C CA . GLY A 1 95 ? -31.995 3.269 14.493 1.00 90.44 95 GLY A CA 1
ATOM 775 C C . GLY A 1 95 ? -31.202 4.504 14.057 1.00 90.44 95 GLY A C 1
ATOM 776 O O . GLY A 1 95 ? -31.570 5.621 14.407 1.00 90.44 95 GLY A O 1
ATOM 777 N N . GLY A 1 96 ? -30.116 4.316 13.306 1.00 87.62 96 GLY A N 1
ATOM 778 C CA . GLY A 1 96 ? -29.296 5.402 12.774 1.00 87.62 96 GLY A CA 1
ATOM 779 C C . GLY A 1 96 ? -28.363 6.046 13.798 1.00 87.62 96 GLY A C 1
ATOM 780 O O . GLY A 1 96 ? -28.033 7.226 13.675 1.00 87.62 96 GLY A O 1
ATOM 781 N N . GLN A 1 97 ? -27.952 5.306 14.830 1.00 86.75 97 GLN A N 1
ATOM 782 C CA . GLN A 1 97 ? -26.935 5.789 15.762 1.00 86.75 97 GLN A CA 1
ATOM 783 C C . GLN A 1 97 ? -25.574 5.911 15.076 1.00 86.75 97 GLN A C 1
ATOM 785 O O . GLN A 1 97 ? -25.155 5.025 14.333 1.00 86.75 97 GLN A O 1
ATOM 790 N N . ILE A 1 98 ? -24.880 7.018 15.346 1.00 81.94 98 ILE A N 1
ATOM 791 C CA . ILE A 1 98 ? -23.539 7.276 14.817 1.00 81.94 98 ILE A CA 1
ATOM 792 C C . ILE A 1 98 ? -22.588 6.187 15.318 1.00 81.94 98 ILE A C 1
ATOM 794 O O . ILE A 1 98 ? -22.492 5.940 16.518 1.00 81.94 98 ILE A O 1
ATOM 798 N N . ILE A 1 99 ? -21.875 5.559 14.384 1.00 82.25 99 ILE A N 1
ATOM 799 C CA . ILE A 1 99 ? -20.802 4.615 14.692 1.00 82.25 99 ILE A CA 1
ATOM 800 C C . ILE A 1 99 ? -19.540 5.439 14.952 1.00 82.25 99 ILE A C 1
ATOM 802 O O . ILE A 1 99 ? -19.028 6.099 14.046 1.00 82.25 99 ILE A O 1
ATOM 806 N N . GLU A 1 100 ? -19.074 5.452 16.198 1.00 84.88 100 GLU A N 1
ATOM 807 C CA . GLU A 1 100 ? -17.870 6.192 16.576 1.00 84.88 100 GLU A CA 1
ATOM 808 C C . GLU A 1 100 ? -16.586 5.516 16.083 1.00 84.88 100 GLU A C 1
ATOM 810 O O . GLU A 1 100 ? -16.528 4.306 15.860 1.00 84.88 100 GLU A O 1
ATOM 815 N N . ALA A 1 101 ? -15.530 6.320 15.941 1.00 88.00 101 ALA A N 1
ATOM 816 C CA . ALA A 1 101 ? -14.209 5.829 15.580 1.00 88.00 101 ALA A CA 1
ATOM 817 C C . ALA A 1 101 ? -13.623 4.911 16.652 1.00 88.00 101 ALA A C 1
ATOM 819 O O . ALA A 1 101 ? -13.545 5.332 17.808 1.00 88.00 101 ALA A O 1
ATOM 820 N N . PRO A 1 102 ? -13.078 3.742 16.267 1.00 90.00 102 PRO A N 1
ATOM 821 C CA . PRO A 1 102 ? -12.269 2.925 17.165 1.00 90.00 102 PRO A CA 1
ATOM 822 C C . PRO A 1 102 ? -11.087 3.696 17.767 1.00 90.00 102 PRO A C 1
ATOM 824 O O . PRO A 1 102 ? -10.703 3.453 18.909 1.00 90.00 102 PRO A O 1
ATOM 827 N N . LEU A 1 103 ? -10.516 4.637 17.003 1.00 92.00 103 LEU A N 1
ATOM 828 C CA . LEU A 1 103 ? -9.466 5.541 17.459 1.00 92.00 103 LEU A CA 1
ATOM 829 C C . LEU A 1 103 ? -9.991 6.978 17.585 1.00 92.00 103 LEU A C 1
ATOM 831 O O . LEU A 1 103 ? -10.457 7.597 16.613 1.00 92.00 103 LEU A O 1
ATOM 835 N N . THR A 1 104 ? -9.867 7.556 18.779 1.00 92.06 104 THR A N 1
ATOM 836 C CA . THR A 1 104 ? -10.270 8.949 19.003 1.00 92.06 104 THR A CA 1
ATOM 837 C C . THR A 1 104 ? -9.369 9.912 18.229 1.00 92.06 104 THR A C 1
ATOM 839 O O . THR A 1 104 ? -8.257 9.575 17.816 1.00 92.06 104 THR A O 1
ATOM 842 N N . SER A 1 105 ? -9.840 11.144 18.018 1.00 91.00 105 SER A N 1
ATOM 843 C CA . SER A 1 105 ? -9.033 12.141 17.308 1.00 91.00 105 SER A CA 1
ATOM 844 C C . SER A 1 105 ? -7.733 12.475 18.041 1.00 91.00 105 SER A C 1
ATOM 846 O O . SER A 1 105 ? -6.745 12.775 17.376 1.00 91.00 105 SER A O 1
ATOM 848 N N . ASP A 1 106 ? -7.723 12.446 19.373 1.00 92.81 106 ASP A N 1
ATOM 849 C CA . ASP A 1 106 ? -6.535 12.787 20.159 1.00 92.81 106 ASP A CA 1
ATOM 850 C C . ASP A 1 106 ? -5.502 11.659 20.114 1.00 92.81 106 ASP A C 1
ATOM 852 O O . ASP A 1 106 ? -4.330 11.920 19.853 1.00 92.81 106 ASP A O 1
ATOM 856 N N . GLN A 1 107 ? -5.943 10.400 20.204 1.00 93.38 107 GLN A N 1
ATOM 857 C CA . GLN A 1 107 ? -5.066 9.244 19.996 1.00 93.38 107 GLN A CA 1
ATOM 858 C C . GLN A 1 107 ? -4.451 9.242 18.588 1.00 93.38 107 GLN A C 1
ATOM 860 O O . GLN A 1 107 ? -3.262 8.975 18.422 1.00 93.38 107 GLN A O 1
ATOM 865 N N . ALA A 1 108 ? -5.237 9.582 17.562 1.00 93.25 108 ALA A N 1
ATOM 866 C CA . ALA A 1 108 ? -4.735 9.692 16.194 1.00 93.25 108 ALA A CA 1
ATOM 867 C C . ALA A 1 108 ? -3.664 10.787 16.059 1.00 93.25 108 ALA A C 1
ATOM 869 O O . ALA A 1 108 ? -2.629 10.558 15.433 1.00 93.25 108 ALA A O 1
ATOM 870 N N . LYS A 1 109 ? -3.871 11.950 16.696 1.00 93.19 109 LYS A N 1
ATOM 871 C CA . LYS A 1 109 ? -2.890 13.049 16.730 1.00 93.19 109 LYS A CA 1
ATOM 872 C C . LYS A 1 109 ? -1.591 12.647 17.422 1.00 93.19 109 LYS A C 1
ATOM 874 O O . LYS A 1 109 ? -0.525 13.032 16.952 1.00 93.19 109 LYS A O 1
ATOM 879 N N . GLU A 1 110 ? -1.661 11.871 18.501 1.00 94.81 110 GLU A N 1
ATOM 880 C CA . GLU A 1 110 ? -0.474 11.354 19.195 1.00 94.81 110 GLU A CA 1
ATOM 881 C C . GLU A 1 110 ? 0.338 10.387 18.316 1.00 94.81 110 GLU A C 1
ATOM 883 O O . GLU A 1 110 ? 1.570 10.415 18.338 1.00 94.81 110 GLU A O 1
ATOM 888 N N . LEU A 1 111 ? -0.335 9.562 17.507 1.00 94.69 111 LEU A N 1
ATOM 889 C CA . LEU A 1 111 ? 0.311 8.611 16.593 1.00 94.69 111 LEU A CA 1
ATOM 890 C C . LEU A 1 111 ? 0.821 9.257 15.296 1.00 94.69 111 LEU A C 1
ATOM 892 O O . LEU A 1 111 ? 1.777 8.752 14.700 1.00 94.69 111 LEU A O 1
ATOM 896 N N . GLN A 1 112 ? 0.224 10.374 14.868 1.00 94.12 112 GLN A N 1
ATOM 897 C CA . GLN A 1 112 ? 0.497 11.032 13.585 1.00 94.12 112 GLN A CA 1
ATOM 898 C C . GLN A 1 112 ? 1.996 11.245 13.288 1.00 94.12 112 GLN A C 1
ATOM 900 O O . GLN A 1 112 ? 2.417 10.920 12.178 1.00 94.12 112 GLN A O 1
ATOM 905 N N . PRO A 1 113 ? 2.851 11.722 14.219 1.00 94.31 113 PRO A N 1
ATOM 906 C CA . PRO A 1 113 ? 4.268 11.936 13.915 1.00 94.31 113 PRO A CA 1
ATOM 907 C C . PRO A 1 113 ? 5.027 10.638 13.608 1.00 94.31 113 PRO A C 1
ATOM 909 O O . PRO A 1 113 ? 5.954 10.634 12.796 1.00 94.31 113 PRO A O 1
ATOM 912 N N . PHE A 1 114 ? 4.651 9.531 14.256 1.00 95.50 114 PHE A N 1
ATOM 913 C CA . PHE A 1 114 ? 5.258 8.220 14.020 1.00 95.50 114 PHE A CA 1
ATOM 914 C C . PHE A 1 114 ? 4.776 7.624 12.703 1.00 95.50 114 PHE A C 1
ATOM 916 O O . PHE A 1 114 ? 5.586 7.107 11.936 1.00 95.50 114 PHE A O 1
ATOM 923 N N . PHE A 1 115 ? 3.479 7.758 12.428 1.00 95.00 115 PHE A N 1
ATOM 924 C CA . PHE A 1 115 ? 2.871 7.371 11.162 1.00 95.00 115 PHE A CA 1
ATOM 925 C C . PHE A 1 115 ? 3.534 8.094 9.981 1.00 95.00 115 PHE A C 1
ATOM 927 O O . PHE A 1 115 ? 4.046 7.436 9.076 1.00 95.00 115 PHE A O 1
ATOM 934 N N . ASN A 1 116 ? 3.647 9.425 10.052 1.00 92.88 116 ASN A N 1
ATOM 935 C CA . ASN A 1 116 ? 4.309 10.235 9.026 1.00 92.88 116 ASN A CA 1
ATOM 936 C C . ASN A 1 116 ? 5.749 9.785 8.800 1.00 92.88 116 ASN A C 1
ATOM 938 O O . ASN A 1 116 ? 6.153 9.569 7.668 1.00 92.88 116 ASN A O 1
ATOM 942 N N . ARG A 1 117 ? 6.519 9.556 9.872 1.00 94.06 117 ARG A N 1
ATOM 943 C CA . ARG A 1 117 ? 7.916 9.120 9.743 1.00 94.06 117 ARG A CA 1
ATOM 944 C C . ARG A 1 117 ? 8.051 7.797 8.985 1.00 94.06 117 ARG A C 1
ATOM 946 O O . ARG A 1 117 ? 9.005 7.636 8.222 1.00 94.06 117 ARG A O 1
ATOM 953 N N . LEU A 1 118 ? 7.148 6.843 9.218 1.00 94.50 118 LEU A N 1
ATOM 954 C CA . LEU A 1 118 ? 7.163 5.559 8.513 1.00 94.50 118 LEU A CA 1
ATOM 955 C C . LEU A 1 118 ? 6.820 5.732 7.030 1.00 94.50 118 LEU A C 1
ATOM 957 O O . LEU A 1 118 ? 7.528 5.177 6.191 1.00 94.50 118 LEU A O 1
ATOM 961 N N . LEU A 1 119 ? 5.801 6.536 6.713 1.00 92.31 119 LEU A N 1
ATOM 962 C CA . LEU A 1 119 ? 5.441 6.852 5.331 1.00 92.31 119 LEU A CA 1
ATOM 963 C C . LEU A 1 119 ? 6.546 7.623 4.606 1.00 92.31 119 LEU A C 1
ATOM 965 O O . LEU A 1 119 ? 6.951 7.215 3.525 1.00 92.31 119 LEU A O 1
ATOM 969 N N . ASP A 1 120 ? 7.115 8.658 5.222 1.00 91.44 120 ASP A N 1
ATOM 970 C CA . ASP A 1 120 ? 8.223 9.432 4.652 1.00 91.44 120 ASP A CA 1
ATOM 971 C C . ASP A 1 120 ? 9.428 8.537 4.342 1.00 91.44 120 ASP A C 1
ATOM 973 O O . ASP A 1 120 ? 10.100 8.692 3.324 1.00 91.44 120 ASP A O 1
ATOM 977 N N . THR A 1 121 ? 9.722 7.585 5.233 1.00 93.25 121 THR A N 1
ATOM 978 C CA . THR A 1 121 ? 10.805 6.617 5.023 1.00 93.25 121 THR A CA 1
ATOM 979 C C . THR A 1 121 ? 10.502 5.710 3.835 1.00 93.25 121 THR A C 1
ATOM 981 O O . THR A 1 121 ? 11.387 5.463 3.017 1.00 93.25 121 THR A O 1
ATOM 984 N N . TYR A 1 122 ? 9.264 5.230 3.730 1.00 94.75 122 TYR A N 1
ATOM 985 C CA . TYR A 1 122 ? 8.811 4.414 2.610 1.00 94.75 122 TYR A CA 1
ATOM 986 C C . TYR A 1 122 ? 8.888 5.177 1.279 1.00 94.75 122 TYR A C 1
ATOM 988 O O . TYR A 1 122 ? 9.515 4.686 0.342 1.00 94.75 122 TYR A O 1
ATOM 996 N N . PHE A 1 123 ? 8.351 6.398 1.206 1.00 92.38 123 PHE A N 1
ATOM 997 C CA . PHE A 1 123 ? 8.367 7.202 -0.018 1.00 92.38 123 PHE A CA 1
ATOM 998 C C . PHE A 1 123 ? 9.789 7.536 -0.476 1.00 92.38 123 PHE A C 1
ATOM 1000 O O . PHE A 1 123 ? 10.107 7.347 -1.645 1.00 92.38 123 PHE A O 1
ATOM 1007 N N . LYS A 1 124 ? 10.699 7.887 0.442 1.00 91.75 124 LYS A N 1
ATOM 1008 C CA . LYS A 1 124 ? 12.118 8.107 0.100 1.00 91.75 124 LYS A CA 1
ATOM 1009 C C . LYS A 1 124 ? 12.796 6.866 -0.474 1.00 91.75 124 LYS A C 1
ATOM 1011 O O . LYS A 1 124 ? 13.633 6.969 -1.375 1.00 91.75 124 LYS A O 1
ATOM 1016 N N . ARG A 1 125 ? 12.479 5.681 0.063 1.00 93.75 125 ARG A N 1
ATOM 1017 C CA . ARG A 1 125 ? 12.990 4.420 -0.490 1.00 93.75 125 ARG A CA 1
ATOM 1018 C C . ARG A 1 125 ? 12.429 4.189 -1.880 1.00 93.75 125 ARG A C 1
ATOM 1020 O O . ARG A 1 125 ? 13.209 3.910 -2.783 1.00 93.75 125 ARG A O 1
ATOM 1027 N N . LEU A 1 126 ? 11.123 4.368 -2.057 1.00 92.81 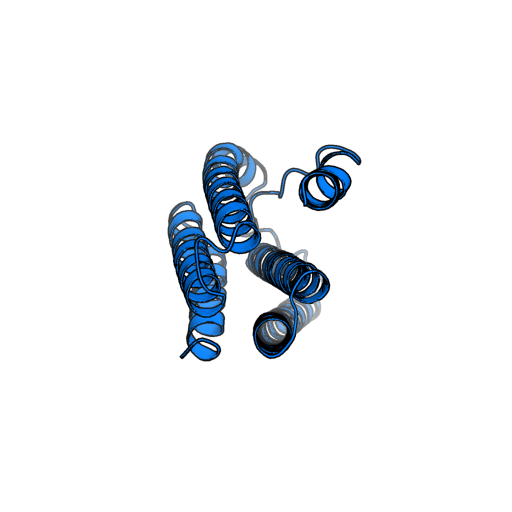126 LEU A N 1
ATOM 1028 C CA . LEU A 1 126 ? 10.472 4.224 -3.349 1.00 92.81 126 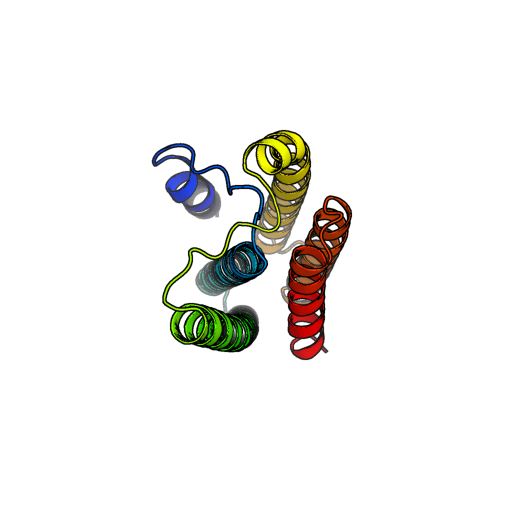LEU A CA 1
ATOM 1029 C C . LEU A 1 126 ? 11.107 5.147 -4.394 1.00 92.81 126 LEU A C 1
ATOM 1031 O O . LEU A 1 126 ? 11.577 4.648 -5.409 1.00 92.81 126 LEU A O 1
ATOM 1035 N N . GLU A 1 127 ? 11.230 6.445 -4.112 1.00 91.19 127 GLU A N 1
ATOM 1036 C CA . GLU A 1 127 ? 11.913 7.422 -4.973 1.00 91.19 127 GLU A CA 1
ATOM 1037 C C . GLU A 1 127 ? 13.322 6.962 -5.362 1.00 91.19 127 GLU A C 1
ATOM 1039 O O . GLU A 1 127 ? 13.686 6.975 -6.539 1.00 91.19 127 GLU A O 1
ATOM 1044 N N . SER A 1 128 ? 14.099 6.475 -4.391 1.00 91.94 128 SER A N 1
ATOM 1045 C CA . SER A 1 128 ? 15.447 5.952 -4.641 1.00 91.94 128 SER A CA 1
ATOM 1046 C C . SER A 1 128 ? 15.430 4.754 -5.598 1.00 91.94 128 SER A C 1
ATOM 1048 O O . SER A 1 128 ? 16.284 4.653 -6.479 1.00 91.94 128 SER A O 1
ATOM 1050 N N . LEU A 1 129 ? 14.451 3.850 -5.469 1.00 93.50 129 LEU A N 1
ATOM 1051 C CA . LEU A 1 129 ? 14.283 2.725 -6.392 1.00 93.50 129 LEU A CA 1
ATOM 1052 C C . LEU A 1 129 ? 13.913 3.185 -7.805 1.00 93.50 129 LEU A C 1
ATOM 1054 O O . LEU A 1 129 ? 14.385 2.588 -8.774 1.00 93.50 129 LEU A O 1
ATOM 1058 N N . LEU A 1 130 ? 13.107 4.242 -7.936 1.00 91.44 130 LEU A N 1
ATOM 1059 C CA . LEU A 1 130 ? 12.733 4.793 -9.241 1.00 91.44 130 LEU A CA 1
ATOM 1060 C C . LEU A 1 130 ? 13.926 5.396 -9.961 1.00 91.44 130 LEU A C 1
ATOM 1062 O O . LEU A 1 130 ? 14.103 5.126 -11.146 1.00 91.44 130 LEU A O 1
ATOM 1066 N N . VAL A 1 131 ? 14.774 6.141 -9.250 1.00 90.75 131 VAL A N 1
ATOM 1067 C CA . VAL A 1 131 ? 16.020 6.676 -9.814 1.00 90.75 131 VAL A CA 1
ATOM 1068 C C . VAL A 1 131 ? 16.893 5.533 -10.333 1.00 90.75 131 VAL A C 1
ATOM 1070 O O . VAL A 1 131 ? 17.287 5.542 -11.499 1.00 90.75 131 VAL A O 1
ATOM 1073 N N . LEU A 1 132 ? 17.106 4.490 -9.524 1.00 91.94 132 LEU A N 1
ATOM 1074 C CA . LEU A 1 132 ? 17.893 3.323 -9.934 1.00 91.94 132 LEU A CA 1
ATOM 1075 C C . LEU A 1 132 ? 17.300 2.612 -11.158 1.00 91.94 132 LEU A C 1
ATOM 1077 O O . LEU A 1 132 ? 18.042 2.161 -12.031 1.00 91.94 132 LEU A O 1
ATOM 1081 N N . ALA A 1 133 ? 15.976 2.486 -11.238 1.00 92.75 133 ALA A N 1
ATOM 1082 C CA . ALA A 1 133 ? 15.320 1.860 -12.380 1.00 92.75 133 ALA A CA 1
ATOM 1083 C C . ALA A 1 133 ? 15.401 2.734 -13.642 1.00 92.75 133 ALA A C 1
ATOM 1085 O O . ALA A 1 133 ? 15.666 2.216 -14.725 1.00 92.75 133 ALA A O 1
ATOM 1086 N N . ALA A 1 134 ? 15.222 4.051 -13.512 1.00 89.31 134 ALA A N 1
ATOM 1087 C CA . ALA A 1 134 ? 15.296 5.005 -14.619 1.00 89.31 134 ALA A CA 1
ATOM 1088 C C . ALA A 1 134 ? 16.708 5.105 -15.213 1.00 89.31 134 ALA A C 1
ATOM 1090 O O . ALA A 1 134 ? 16.862 5.263 -16.424 1.00 89.31 134 ALA A O 1
ATOM 1091 N N . GLU A 1 135 ? 17.737 4.956 -14.380 1.00 90.56 135 GLU A N 1
ATOM 1092 C CA . GLU A 1 135 ? 19.137 4.854 -14.806 1.00 90.56 135 GLU A CA 1
ATOM 1093 C C . GLU A 1 135 ? 19.481 3.493 -15.437 1.00 90.56 135 GLU A C 1
ATOM 1095 O O . GLU A 1 135 ? 20.556 3.329 -16.012 1.00 90.56 135 GLU A O 1
ATOM 1100 N N . GLY A 1 136 ? 18.582 2.508 -15.346 1.00 89.69 136 GLY A N 1
ATOM 1101 C CA . GLY A 1 136 ? 18.825 1.136 -15.795 1.00 89.69 136 GLY A CA 1
ATOM 1102 C C . GLY A 1 136 ? 19.735 0.331 -14.862 1.00 89.69 136 GLY A C 1
ATOM 1103 O O . GLY A 1 136 ? 20.174 -0.759 -15.229 1.00 89.69 136 GLY A O 1
ATOM 1104 N N . SER A 1 137 ? 20.005 0.837 -13.655 1.00 94.25 137 SER A N 1
ATOM 1105 C CA . SER A 1 137 ? 20.825 0.178 -12.629 1.00 94.25 137 SER A CA 1
ATOM 1106 C C . SER A 1 137 ? 20.151 -1.070 -12.050 1.00 94.25 137 SER A C 1
ATOM 1108 O O . SER A 1 137 ? 20.828 -1.964 -11.540 1.00 94.25 137 SER A O 1
ATOM 1110 N N . ILE A 1 138 ? 18.820 -1.160 -12.134 1.00 95.69 138 ILE A N 1
ATOM 1111 C CA . ILE A 1 138 ? 18.038 -2.339 -11.743 1.00 95.69 138 ILE A CA 1
ATOM 1112 C C . ILE A 1 138 ? 17.016 -2.708 -12.822 1.00 95.69 138 ILE A C 1
ATOM 1114 O O . ILE A 1 138 ? 16.485 -1.844 -13.515 1.00 95.69 138 ILE A O 1
ATOM 1118 N N . THR A 1 139 ? 16.723 -4.005 -12.953 1.00 95.88 139 THR A N 1
ATOM 1119 C CA . THR A 1 139 ? 15.712 -4.496 -13.903 1.00 95.88 139 THR A CA 1
ATOM 1120 C C . THR A 1 139 ? 14.291 -4.239 -13.390 1.00 95.88 139 THR A C 1
ATOM 1122 O O . THR A 1 139 ? 14.103 -4.103 -12.174 1.00 95.88 139 THR A O 1
ATOM 1125 N N . PRO A 1 140 ? 13.267 -4.244 -14.265 1.00 95.69 140 PRO A N 1
ATOM 1126 C CA . PRO A 1 140 ? 11.872 -4.125 -13.845 1.00 95.69 140 PRO A CA 1
ATOM 1127 C C . PRO A 1 140 ? 11.474 -5.164 -12.786 1.00 95.69 140 PRO A C 1
ATOM 1129 O O . PRO A 1 140 ? 10.849 -4.824 -11.788 1.00 95.69 140 PRO A O 1
ATOM 1132 N N . GLU A 1 141 ? 11.897 -6.423 -12.926 1.00 95.44 141 GLU A N 1
ATOM 1133 C CA . GLU A 1 141 ? 11.590 -7.488 -11.958 1.00 95.44 141 GLU A CA 1
ATOM 1134 C C . GLU A 1 141 ? 12.311 -7.293 -10.621 1.00 95.44 141 GLU A C 1
ATOM 1136 O O . GLU A 1 141 ? 11.869 -7.779 -9.575 1.00 95.44 141 GLU A O 1
ATOM 1141 N N . ARG A 1 142 ? 13.469 -6.624 -10.627 1.00 96.31 142 ARG A N 1
ATOM 1142 C CA . ARG A 1 142 ? 14.147 -6.259 -9.384 1.00 96.31 142 ARG A CA 1
ATOM 1143 C C . ARG A 1 142 ? 13.440 -5.090 -8.708 1.00 96.31 142 ARG A C 1
ATOM 1145 O O . ARG A 1 142 ? 13.227 -5.183 -7.502 1.00 96.31 142 ARG A O 1
ATOM 1152 N N . LEU A 1 143 ? 13.052 -4.064 -9.467 1.00 96.06 143 LEU A N 1
ATOM 1153 C CA . LEU A 1 143 ? 12.259 -2.940 -8.970 1.00 96.06 143 LEU A CA 1
ATOM 1154 C C . LEU A 1 143 ? 10.970 -3.440 -8.311 1.00 96.06 143 LEU A C 1
ATOM 1156 O O . LEU A 1 143 ? 10.715 -3.135 -7.152 1.00 96.06 143 LEU A O 1
ATOM 1160 N N . ASP A 1 144 ? 10.205 -4.265 -9.019 1.00 95.62 144 ASP A N 1
ATOM 1161 C CA . ASP A 1 144 ? 8.922 -4.797 -8.562 1.00 95.62 144 ASP A CA 1
ATOM 1162 C C . ASP A 1 144 ? 9.038 -5.581 -7.248 1.00 95.62 144 ASP A C 1
ATOM 1164 O O . ASP A 1 144 ? 8.289 -5.340 -6.301 1.00 95.62 144 ASP A O 1
ATOM 1168 N N . ARG A 1 145 ? 10.054 -6.447 -7.124 1.00 95.88 145 ARG A N 1
ATOM 1169 C CA . ARG A 1 145 ? 10.325 -7.170 -5.871 1.00 95.88 145 ARG A CA 1
ATOM 1170 C C . ARG A 1 145 ? 10.696 -6.244 -4.715 1.00 95.88 145 ARG A C 1
ATOM 1172 O O . ARG A 1 145 ? 10.290 -6.516 -3.588 1.00 95.88 145 ARG A O 1
ATOM 1179 N N . MET A 1 146 ? 11.477 -5.195 -4.973 1.00 97.00 146 MET A N 1
ATOM 1180 C CA . MET A 1 146 ? 11.891 -4.244 -3.936 1.00 97.00 146 MET A CA 1
ATOM 1181 C C . MET A 1 146 ? 10.714 -3.382 -3.477 1.00 97.00 146 MET A C 1
ATOM 1183 O O . MET A 1 146 ? 10.470 -3.307 -2.278 1.00 97.00 146 MET A O 1
ATOM 1187 N N . ILE A 1 147 ? 9.912 -2.859 -4.410 1.00 96.38 147 ILE A N 1
ATOM 1188 C CA . ILE A 1 147 ? 8.669 -2.141 -4.095 1.00 96.38 147 ILE A CA 1
ATOM 1189 C C . ILE A 1 147 ? 7.719 -3.036 -3.303 1.00 96.38 147 ILE A C 1
ATOM 1191 O O . ILE A 1 147 ? 7.155 -2.605 -2.299 1.00 96.38 147 ILE A O 1
ATOM 1195 N N . ASN A 1 148 ? 7.551 -4.296 -3.715 1.00 96.62 148 ASN A N 1
ATOM 1196 C CA . ASN A 1 148 ? 6.714 -5.242 -2.990 1.00 96.62 148 ASN A CA 1
ATOM 1197 C C . ASN A 1 148 ? 7.203 -5.453 -1.553 1.00 96.62 148 ASN A C 1
ATOM 1199 O O . ASN A 1 148 ? 6.408 -5.354 -0.624 1.00 96.62 148 ASN A O 1
ATOM 1203 N N . PHE A 1 149 ? 8.502 -5.697 -1.368 1.00 96.69 149 PHE A N 1
ATOM 1204 C CA . PHE A 1 149 ? 9.100 -5.858 -0.046 1.00 96.69 149 PHE A CA 1
ATOM 1205 C C . PHE A 1 149 ? 8.904 -4.615 0.832 1.00 96.69 149 PHE A C 1
ATOM 1207 O O . PHE A 1 149 ? 8.380 -4.737 1.937 1.00 96.69 149 PHE A O 1
ATOM 1214 N N . ASP A 1 150 ? 9.257 -3.428 0.331 1.00 96.88 150 ASP A N 1
ATOM 1215 C CA . ASP A 1 150 ? 9.141 -2.176 1.086 1.00 96.88 150 ASP A CA 1
ATOM 1216 C C . ASP A 1 150 ? 7.678 -1.850 1.428 1.00 96.88 150 ASP A C 1
ATOM 1218 O O . ASP A 1 150 ? 7.395 -1.338 2.508 1.00 96.88 150 ASP A O 1
ATOM 1222 N N . THR A 1 151 ? 6.727 -2.191 0.550 1.00 97.06 151 THR A N 1
ATOM 1223 C CA . THR A 1 151 ? 5.288 -1.985 0.796 1.00 97.06 151 THR A CA 1
ATOM 1224 C C . THR A 1 151 ? 4.772 -2.903 1.904 1.00 97.06 151 THR A C 1
ATOM 1226 O O . THR A 1 151 ? 4.078 -2.448 2.812 1.00 97.06 151 THR A O 1
ATOM 1229 N N . LEU A 1 152 ? 5.143 -4.189 1.873 1.00 97.50 152 LEU A N 1
ATOM 1230 C CA . LEU A 1 152 ? 4.789 -5.143 2.930 1.00 97.50 152 LEU A CA 1
ATOM 1231 C C . LEU A 1 152 ? 5.433 -4.759 4.269 1.00 97.50 152 LEU A C 1
ATOM 1233 O O . LEU A 1 152 ? 4.775 -4.813 5.310 1.00 97.50 152 LEU A O 1
ATOM 1237 N N . GLU A 1 153 ? 6.697 -4.326 4.249 1.00 97.38 153 GLU A N 1
ATOM 1238 C CA . GLU A 1 153 ? 7.390 -3.835 5.440 1.00 97.38 153 GLU A CA 1
ATOM 1239 C C . GLU A 1 153 ? 6.713 -2.575 6.000 1.00 97.38 153 GLU A C 1
ATOM 1241 O O . GLU A 1 153 ? 6.500 -2.485 7.211 1.00 97.38 153 GLU A O 1
ATOM 1246 N N . MET A 1 154 ? 6.326 -1.629 5.139 1.00 97.44 154 MET A N 1
ATOM 1247 C CA . MET A 1 154 ? 5.606 -0.422 5.541 1.00 97.44 154 MET A CA 1
ATOM 1248 C C . MET A 1 154 ? 4.277 -0.773 6.214 1.00 97.44 154 MET A C 1
ATOM 1250 O O . MET A 1 154 ? 4.066 -0.359 7.355 1.00 97.44 154 MET A O 1
ATOM 1254 N N . TYR A 1 155 ? 3.431 -1.605 5.595 1.00 98.00 155 TYR A N 1
ATOM 1255 C CA . TYR A 1 155 ? 2.174 -2.043 6.215 1.00 98.00 155 TYR A CA 1
ATOM 1256 C C . TYR A 1 155 ? 2.402 -2.742 7.556 1.00 98.00 155 TYR A C 1
ATOM 1258 O O . TYR A 1 155 ? 1.716 -2.440 8.534 1.00 98.00 155 TYR A O 1
ATOM 1266 N N . GLY A 1 156 ? 3.393 -3.632 7.638 1.00 97.69 156 GLY A N 1
ATOM 1267 C CA . GLY A 1 156 ? 3.724 -4.341 8.871 1.00 97.69 156 GLY A CA 1
ATOM 1268 C C . GLY A 1 156 ? 4.240 -3.419 9.978 1.00 97.69 156 GLY A C 1
ATOM 1269 O O . GLY A 1 156 ? 3.931 -3.629 11.150 1.00 97.69 156 GLY A O 1
ATOM 1270 N N . ASN A 1 157 ? 5.014 -2.389 9.642 1.00 97.38 157 ASN A N 1
ATOM 1271 C CA . ASN A 1 157 ? 5.539 -1.437 10.618 1.00 97.38 157 ASN A CA 1
ATOM 1272 C C . ASN A 1 157 ? 4.483 -0.432 11.074 1.00 97.38 157 ASN A C 1
ATOM 1274 O O . ASN A 1 157 ? 4.407 -0.141 12.266 1.00 97.38 157 ASN A O 1
ATOM 1278 N N . VAL A 1 158 ? 3.646 0.053 10.156 1.00 96.56 158 VAL A N 1
ATOM 1279 C CA . VAL A 1 158 ? 2.540 0.957 10.480 1.00 96.56 158 VAL A CA 1
ATOM 1280 C C . VAL A 1 158 ? 1.496 0.240 11.337 1.00 96.56 158 VAL A C 1
ATOM 1282 O O . VAL A 1 158 ? 1.074 0.791 12.348 1.00 96.56 158 VAL A O 1
ATOM 1285 N N . SER A 1 159 ? 1.157 -1.012 11.015 1.00 97.25 159 SER A N 1
ATOM 1286 C CA . SER A 1 159 ? 0.281 -1.879 11.819 1.00 97.25 159 SER A CA 1
ATOM 1287 C C . SER A 1 159 ? 0.674 -1.906 13.303 1.00 97.25 159 SER A C 1
ATOM 1289 O O . SER A 1 159 ? -0.172 -1.714 14.175 1.00 97.25 159 SER A O 1
ATOM 1291 N N . LYS A 1 160 ? 1.975 -2.032 13.601 1.00 96.81 160 LYS A N 1
ATOM 1292 C CA . LYS A 1 160 ? 2.508 -2.090 14.975 1.00 96.81 160 LYS A CA 1
ATOM 1293 C C . LYS A 1 160 ? 2.337 -0.793 15.774 1.00 96.81 160 LYS A C 1
ATOM 1295 O O . LYS A 1 160 ? 2.534 -0.820 16.988 1.00 96.81 160 LYS A O 1
ATOM 1300 N N . LEU A 1 161 ? 2.007 0.332 15.134 1.00 95.56 161 LEU A N 1
ATOM 1301 C CA . LEU A 1 161 ? 1.703 1.582 15.840 1.00 95.56 161 LEU A CA 1
ATOM 1302 C C . LEU A 1 161 ? 0.345 1.531 16.548 1.00 95.56 161 LEU A C 1
ATOM 1304 O O . LEU A 1 161 ? 0.129 2.260 17.517 1.00 95.56 161 LEU A O 1
ATOM 1308 N N . PHE A 1 162 ? -0.570 0.684 16.076 1.00 95.25 162 PHE A N 1
ATOM 1309 C CA . PHE A 1 162 ? -1.942 0.637 16.555 1.00 95.25 162 PHE A CA 1
ATOM 1310 C C . PHE A 1 162 ? -2.137 -0.490 17.569 1.00 95.25 162 PHE A C 1
ATOM 1312 O O . PHE A 1 162 ? -1.607 -1.588 17.432 1.00 95.25 162 PHE A O 1
ATOM 1319 N N . LYS A 1 163 ? -2.950 -0.213 18.593 1.00 93.00 163 LYS A N 1
ATOM 1320 C CA . LYS A 1 163 ? -3.438 -1.216 19.560 1.00 93.00 163 LYS A CA 1
ATOM 1321 C C . LYS A 1 163 ? -4.879 -1.651 19.285 1.00 93.00 163 LYS A C 1
ATOM 1323 O O . LYS A 1 163 ? -5.421 -2.469 20.015 1.00 93.00 163 LYS A O 1
ATOM 1328 N N . VAL A 1 164 ? -5.511 -1.042 18.286 1.00 94.75 164 VAL A N 1
ATOM 1329 C CA . VAL A 1 164 ? -6.899 -1.300 17.911 1.00 94.75 164 VAL A CA 1
ATOM 1330 C C . VAL A 1 164 ? -6.916 -2.441 16.902 1.00 94.75 164 VAL A C 1
ATOM 1332 O O . VAL A 1 164 ? -6.467 -2.261 15.769 1.00 94.75 164 VAL A O 1
ATOM 1335 N N . ASP A 1 165 ? -7.460 -3.588 17.308 1.00 95.00 165 ASP A N 1
ATOM 1336 C CA . ASP A 1 165 ? -7.476 -4.819 16.506 1.00 95.00 165 ASP A CA 1
ATOM 1337 C C . ASP A 1 165 ? -8.089 -4.617 15.118 1.00 95.00 165 ASP A C 1
ATOM 1339 O O . ASP A 1 165 ? -7.579 -5.146 14.135 1.00 95.00 165 ASP A O 1
ATOM 1343 N N . GLU A 1 166 ? -9.138 -3.798 15.016 1.00 93.94 166 GLU A N 1
ATOM 1344 C CA . GLU A 1 166 ? -9.797 -3.502 13.743 1.00 93.94 166 GLU A CA 1
ATOM 1345 C C . GLU A 1 166 ? -8.837 -2.826 12.741 1.00 93.94 166 GLU A C 1
ATOM 1347 O O . GLU A 1 166 ? -8.747 -3.227 11.581 1.00 93.94 166 GLU A O 1
ATOM 1352 N N . ILE A 1 167 ? -8.048 -1.843 13.186 1.00 96.25 167 ILE A N 1
ATOM 1353 C CA . ILE A 1 167 ? -7.073 -1.148 12.328 1.00 96.25 167 ILE A CA 1
ATOM 1354 C C . ILE A 1 167 ? -5.927 -2.096 11.952 1.00 96.25 167 ILE A C 1
ATOM 1356 O O . ILE A 1 167 ? -5.538 -2.172 10.785 1.00 96.25 167 ILE A O 1
ATOM 1360 N N . VAL A 1 168 ? -5.421 -2.863 12.923 1.00 97.50 168 VAL A N 1
ATOM 1361 C CA . VAL A 1 168 ? -4.366 -3.869 12.707 1.00 97.50 168 VAL A CA 1
ATOM 1362 C C . VAL A 1 168 ? -4.814 -4.917 11.685 1.00 97.50 168 VAL A C 1
ATOM 1364 O O . VAL A 1 168 ? -4.064 -5.261 10.769 1.00 97.50 168 VAL A O 1
ATOM 1367 N N . GLN A 1 169 ? -6.057 -5.389 11.787 1.00 96.94 169 GLN A N 1
ATOM 1368 C CA . GLN A 1 169 ? -6.647 -6.320 10.833 1.00 96.94 169 GLN A CA 1
ATOM 1369 C C . GLN A 1 169 ? -6.754 -5.708 9.431 1.00 96.94 169 GLN A C 1
ATOM 1371 O O . GLN A 1 169 ? -6.484 -6.405 8.455 1.00 96.94 169 GLN A O 1
ATOM 1376 N N . GLY A 1 170 ? -7.073 -4.415 9.321 1.00 97.56 170 GLY A N 1
ATOM 1377 C CA . GLY A 1 170 ? -7.040 -3.687 8.050 1.00 97.56 170 GLY A CA 1
ATOM 1378 C C . GLY A 1 170 ? -5.688 -3.821 7.345 1.00 97.56 170 GLY A C 1
ATOM 1379 O O . GLY A 1 170 ? -5.635 -4.233 6.186 1.00 97.56 170 GLY A O 1
ATOM 1380 N N . PHE A 1 171 ? -4.583 -3.585 8.058 1.00 98.25 171 PHE A N 1
ATOM 1381 C CA . PHE A 1 171 ? -3.233 -3.740 7.500 1.00 98.25 171 PHE A CA 1
ATOM 1382 C C . PHE A 1 171 ? -2.895 -5.195 7.158 1.00 98.25 171 PHE A C 1
ATOM 1384 O O . PHE A 1 171 ? -2.309 -5.459 6.108 1.00 98.25 171 PHE A O 1
ATOM 1391 N N . ASN A 1 172 ? -3.300 -6.154 7.993 1.00 97.94 172 ASN A N 1
ATOM 1392 C CA . ASN A 1 172 ? -3.098 -7.578 7.708 1.00 97.94 172 ASN A CA 1
ATOM 1393 C C . ASN A 1 172 ? -3.848 -8.024 6.442 1.00 97.94 172 ASN A C 1
ATOM 1395 O O . ASN A 1 172 ? -3.338 -8.846 5.676 1.00 97.94 172 ASN A O 1
ATOM 1399 N N . ASN A 1 173 ? -5.032 -7.461 6.189 1.00 97.88 173 ASN A N 1
ATOM 1400 C CA . ASN A 1 173 ? -5.781 -7.703 4.960 1.00 97.88 173 ASN A CA 1
ATOM 1401 C C . ASN A 1 173 ? -5.044 -7.135 3.739 1.00 97.88 173 ASN A C 1
ATOM 1403 O O . ASN A 1 173 ? -4.939 -7.835 2.733 1.00 97.88 173 ASN A O 1
ATOM 1407 N N . LEU A 1 174 ? -4.478 -5.923 3.828 1.00 98.19 174 LEU A N 1
ATOM 1408 C CA . LEU A 1 174 ? -3.662 -5.350 2.746 1.00 98.19 174 LEU A CA 1
ATOM 1409 C C . LEU A 1 174 ? -2.445 -6.227 2.415 1.00 98.19 174 LEU A C 1
ATOM 1411 O O . LEU A 1 174 ? -2.206 -6.533 1.246 1.00 98.19 174 LEU A O 1
ATOM 1415 N N . ILE A 1 175 ? -1.720 -6.682 3.443 1.00 97.81 175 ILE A N 1
ATOM 1416 C CA . ILE A 1 175 ? -0.589 -7.617 3.311 1.00 97.81 175 ILE A CA 1
ATOM 1417 C C . ILE A 1 175 ? -1.042 -8.895 2.596 1.00 97.81 175 ILE A C 1
ATOM 1419 O O . ILE A 1 175 ? -0.484 -9.259 1.562 1.00 97.81 175 ILE A O 1
ATOM 1423 N N . SER A 1 176 ? -2.112 -9.523 3.089 1.00 97.50 176 SER A N 1
ATOM 1424 C CA . SER A 1 176 ? -2.632 -10.785 2.549 1.00 97.50 176 SER A CA 1
ATOM 1425 C C . SER A 1 176 ? -3.082 -10.658 1.090 1.00 97.50 176 SER A C 1
ATOM 1427 O O . SER A 1 176 ? -2.830 -11.548 0.273 1.00 97.50 176 SER A O 1
ATOM 1429 N N . ILE A 1 177 ? -3.742 -9.552 0.730 1.00 97.19 177 ILE A N 1
ATOM 1430 C CA . ILE A 1 177 ? -4.156 -9.290 -0.653 1.00 97.19 177 ILE A CA 1
ATOM 1431 C C . ILE A 1 177 ? -2.926 -9.175 -1.549 1.00 97.19 177 ILE A C 1
ATOM 1433 O O . ILE A 1 177 ? -2.881 -9.835 -2.592 1.00 97.19 177 ILE A O 1
ATOM 1437 N N . ARG A 1 178 ? -1.934 -8.374 -1.151 1.00 95.06 178 ARG A N 1
ATOM 1438 C CA . ARG A 1 178 ? -0.728 -8.143 -1.950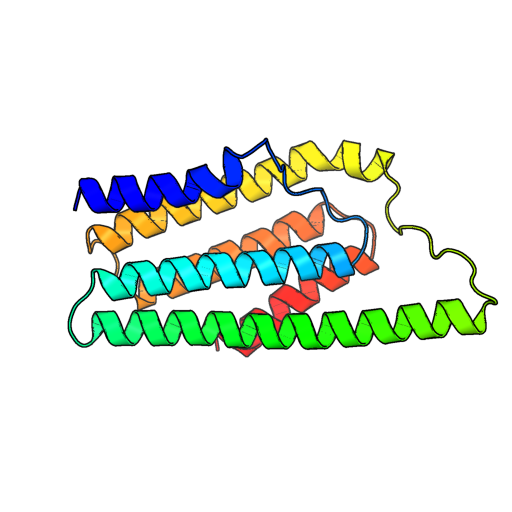 1.00 95.06 178 ARG A CA 1
ATOM 1439 C C . ARG A 1 178 ? 0.061 -9.435 -2.159 1.00 95.06 178 ARG A C 1
ATOM 1441 O O . ARG A 1 178 ? 0.386 -9.773 -3.297 1.00 95.06 178 ARG A O 1
ATOM 1448 N N . GLU A 1 179 ? 0.258 -10.219 -1.103 1.00 94.06 179 GLU A N 1
ATOM 1449 C CA . GLU A 1 179 ? 0.876 -11.548 -1.184 1.00 94.06 179 GLU A CA 1
ATOM 1450 C C . GLU A 1 179 ? 0.090 -12.517 -2.075 1.00 94.06 179 GLU A C 1
ATOM 1452 O O . GLU A 1 179 ? 0.684 -13.385 -2.705 1.00 94.06 179 GLU A O 1
ATOM 1457 N N . SER A 1 180 ? -1.239 -12.386 -2.168 1.00 93.50 180 SER A N 1
ATOM 1458 C CA . SER A 1 180 ? -2.059 -13.253 -3.025 1.00 93.50 180 SER A CA 1
ATOM 1459 C C . SER A 1 180 ? -1.892 -12.987 -4.523 1.00 93.50 180 SER A C 1
ATOM 1461 O O . SER A 1 180 ? -2.106 -13.902 -5.316 1.00 93.50 180 SER A O 1
ATOM 1463 N N . VAL A 1 181 ? -1.567 -11.748 -4.909 1.00 90.56 181 VAL A N 1
ATOM 1464 C CA . VAL A 1 181 ? -1.383 -11.341 -6.315 1.00 90.56 181 VAL A CA 1
ATOM 1465 C C . VAL A 1 181 ? 0.067 -11.539 -6.751 1.00 90.56 181 VAL A C 1
ATOM 1467 O O . VAL A 1 181 ? 0.321 -11.930 -7.883 1.00 90.56 181 VAL A O 1
ATOM 1470 N N . ARG A 1 182 ? 1.024 -11.308 -5.848 1.00 82.62 182 ARG A N 1
ATOM 1471 C CA . ARG A 1 182 ? 2.464 -11.279 -6.147 1.00 82.62 182 ARG A CA 1
ATOM 1472 C C . ARG A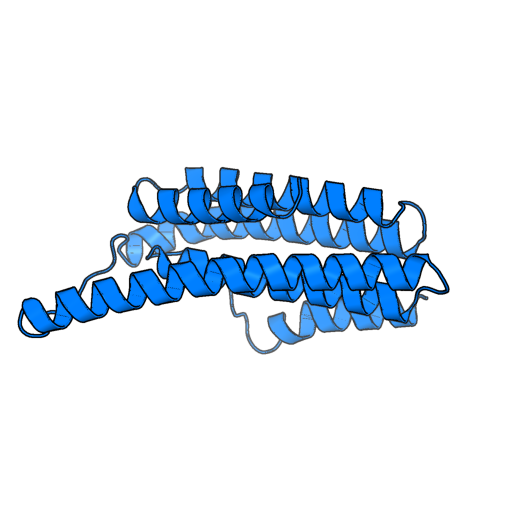 1 182 ? 3.191 -12.610 -5.864 1.00 82.62 182 ARG A C 1
ATOM 1474 O O . ARG A 1 182 ? 4.370 -12.579 -5.514 1.00 82.62 182 ARG A O 1
ATOM 1481 N N . LYS A 1 183 ? 2.495 -13.750 -5.971 1.00 59.91 183 LYS A N 1
ATOM 1482 C CA . LYS A 1 183 ? 3.085 -15.095 -5.794 1.00 59.91 183 LYS A CA 1
ATOM 1483 C C . LYS A 1 183 ? 3.990 -15.510 -6.947 1.00 59.91 183 LYS A C 1
ATOM 1485 O O . LYS A 1 183 ? 3.640 -15.205 -8.107 1.00 59.91 183 LYS A O 1
#

pLDDT: mean 87.12, std 18.41, range [29.52, 98.25]

Secondary structure (DSSP, 8-state):
-HHHHHHHHHHHHHTTTTT--PPPPP-SHHHHHHHHHHHHHHHHHHHHHHHHH--HHHHHHHHHHHHHHHHHHHHHHHHHHHHHHHHHHHHHHTTS-----SS-HHHHHHHHHHHHHHHHHHHHHHHHHHHHHHTTSS-HHHHHHHHHHHHHHHHHHHHTT---HHHHHHHHHHHHHHHHH--

Sequence (183 aa):
MAKVLEEMSNYIYTEVDNGSQTISCPRYMNDVYTLGIDLQYYIGDIYLQMAEISRGDIRSQYKKMAVSELEIKEKIEKINNARLNELLTQFYNNGGQIIEAPLTSDQAKELQPFFNRLLDTYFKRLESLLVLAAEGSITPERLDRMINFDTLEMYGNVSKLFKVDEIVQGFNNLISIRESVRK

Foldseek 3Di:
DVVLLVVVVVVVPPVCVVDHPQLFQDQFLLSLLVVLLVVLQVQLVLLCSLLVPDDDPLNVLSNVLSVLSVQLNVLSVVVSVVVVVVVVVVCVVVPNDDDDTPHDPVNSVVLSVVLSVLVVVLVVVLSVLSVCVSVVVDGSVRSSVSNLVSLLVSLVSSLVSDPRVRNNVSSVSSNVSSVVSVD

Radius of gyration: 17.99 Å; chains: 1; bounding box: 53×38×47 Å